Protein AF-A0A1H6D4T1-F1 (afdb_monomer_lite)

Sequence (175 aa):
MTAISHLAGHEAVVVLTKLLAAHPELEDEAETIAREVVRTVPTGIAEELRISIMQLDIEVLSGRTGYQPGQGWVEPYDVADEILDEVVEDFMADAVRRAEAGAADTAITMGLAIVECLYALPIPTELDNTVLFSYCAEDFACQRAQTLTERLGKAGVALPKSELAGAAPDWFGST

pLDDT: mean 89.21, std 10.86, range [47.19, 98.44]

Secondary structure (DSSP, 8-state):
--GGGG--HHHHHHHHHHHHHH-GGGHHHHHHHHHHHHH-PPTTHHHHHHHHHHT--HHHHHHHSEEETTTEEE-HHHHHHHHHHHHHHHHHHHHHHHHHTT-HHHHHHHHHHHHHHHHTSPPP-TTSS-HHHHHS-TTHHHHHHHHHHHHHHHTT-PPPHHHHHHH-HHHH---

Radius of gyration: 20.05 Å; chains: 1; bounding box: 38×41×53 Å

Structure (mmCIF, N/CA/C/O backbone):
data_AF-A0A1H6D4T1-F1
#
_entry.id   AF-A0A1H6D4T1-F1
#
loop_
_atom_site.group_PDB
_atom_site.id
_atom_site.type_symbol
_atom_site.label_atom_id
_atom_site.label_alt_id
_atom_site.label_comp_id
_atom_site.label_asym_id
_atom_site.label_entity_id
_atom_site.label_seq_id
_atom_site.pdbx_PDB_ins_code
_atom_site.Cartn_x
_atom_site.Cartn_y
_atom_site.Cartn_z
_atom_site.occupancy
_atom_site.B_iso_or_equiv
_atom_site.auth_seq_id
_atom_site.auth_comp_id
_atom_site.auth_asym_id
_atom_site.auth_atom_id
_atom_site.pdbx_PDB_model_num
ATOM 1 N N . MET A 1 1 ? 15.490 0.602 32.949 1.00 68.06 1 MET A N 1
ATOM 2 C CA . MET A 1 1 ? 15.135 0.002 31.645 1.00 68.06 1 MET A CA 1
ATOM 3 C C . MET A 1 1 ? 14.438 -1.315 31.911 1.00 68.06 1 MET A C 1
ATOM 5 O O . MET A 1 1 ? 14.893 -2.047 32.782 1.00 68.06 1 MET A O 1
ATOM 9 N N . THR A 1 2 ? 13.307 -1.562 31.257 1.00 91.62 2 THR A N 1
ATOM 10 C CA . THR A 1 2 ? 12.491 -2.772 31.444 1.00 91.62 2 THR A CA 1
ATOM 11 C C . THR A 1 2 ? 12.730 -3.735 30.281 1.00 91.62 2 THR A C 1
ATOM 13 O O . THR A 1 2 ? 13.144 -3.310 29.209 1.00 91.62 2 THR A O 1
ATOM 16 N N . ALA A 1 3 ? 12.470 -5.034 30.457 1.00 91.75 3 ALA A N 1
ATOM 17 C CA . ALA A 1 3 ? 12.635 -6.008 29.370 1.00 91.75 3 ALA A CA 1
ATOM 18 C C . ALA A 1 3 ? 11.753 -5.684 28.143 1.00 91.75 3 ALA A C 1
ATOM 20 O O . ALA A 1 3 ? 12.167 -5.909 27.012 1.00 91.75 3 ALA A O 1
ATOM 21 N N . ILE A 1 4 ? 10.578 -5.080 28.370 1.00 92.06 4 ILE A N 1
ATOM 22 C CA . ILE A 1 4 ? 9.637 -4.667 27.316 1.00 92.06 4 ILE A CA 1
ATOM 23 C C . ILE A 1 4 ? 10.276 -3.679 26.325 1.00 92.06 4 ILE A C 1
ATOM 25 O O . ILE A 1 4 ? 9.997 -3.757 25.135 1.00 92.06 4 ILE A O 1
ATOM 29 N N . SER A 1 5 ? 11.171 -2.786 26.769 1.00 94.88 5 SER A N 1
ATOM 30 C CA . SER A 1 5 ? 11.788 -1.783 25.883 1.00 94.88 5 SER A CA 1
ATOM 31 C C . SER A 1 5 ? 12.868 -2.339 24.944 1.00 94.88 5 SER A C 1
ATOM 33 O O . SER A 1 5 ? 13.480 -1.565 24.217 1.00 94.88 5 SER A O 1
ATOM 35 N N . HIS A 1 6 ? 13.143 -3.646 24.986 1.00 95.31 6 HIS A N 1
ATOM 36 C CA . HIS A 1 6 ? 14.154 -4.312 24.154 1.00 95.31 6 HIS A CA 1
ATOM 37 C C . HIS A 1 6 ? 13.571 -5.369 23.213 1.00 95.31 6 HIS A C 1
ATOM 39 O O . HIS A 1 6 ? 14.337 -6.072 22.559 1.00 95.31 6 HIS A O 1
ATOM 45 N N . LEU A 1 7 ? 12.244 -5.494 23.156 1.00 94.81 7 LEU A N 1
ATOM 46 C CA . LEU A 1 7 ? 11.589 -6.475 22.302 1.00 94.81 7 LEU A CA 1
ATOM 47 C C . LEU A 1 7 ? 11.744 -6.097 20.827 1.00 94.81 7 LEU A C 1
ATOM 49 O O . LEU A 1 7 ? 11.493 -4.955 20.437 1.00 94.81 7 LEU A O 1
ATOM 53 N N . ALA A 1 8 ? 12.086 -7.079 19.998 1.00 95.44 8 ALA A N 1
ATOM 54 C CA . ALA A 1 8 ? 11.882 -6.985 18.560 1.00 95.44 8 ALA A CA 1
ATOM 55 C C . ALA A 1 8 ? 10.376 -7.014 18.230 1.00 95.44 8 ALA A C 1
ATOM 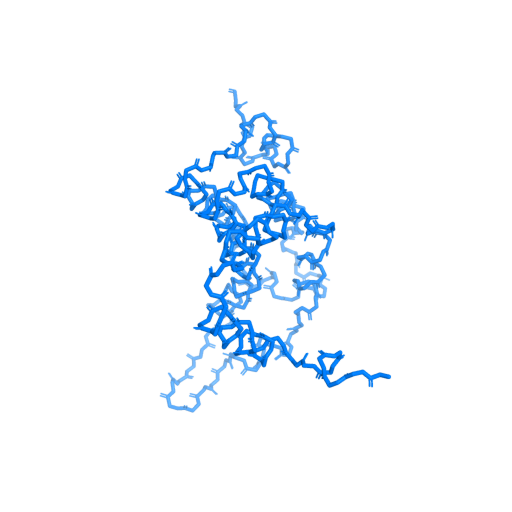57 O O . ALA A 1 8 ? 9.557 -7.477 19.026 1.00 95.44 8 ALA A O 1
ATOM 58 N N . GLY A 1 9 ? 9.994 -6.576 17.024 1.00 92.88 9 GLY A N 1
ATOM 59 C CA . GLY A 1 9 ? 8.581 -6.496 16.622 1.00 92.88 9 GLY A CA 1
ATOM 60 C C . GLY A 1 9 ? 7.818 -7.819 16.777 1.00 92.88 9 GLY A C 1
ATOM 61 O O . GLY A 1 9 ? 6.731 -7.846 17.348 1.00 92.88 9 GLY A O 1
ATOM 62 N N . HIS A 1 10 ? 8.417 -8.939 16.361 1.00 93.69 10 HIS A N 1
ATOM 63 C CA . HIS A 1 10 ? 7.793 -10.258 16.505 1.00 93.69 10 HIS A CA 1
ATOM 64 C C . HIS A 1 10 ? 7.657 -10.695 17.977 1.00 93.69 10 HIS A C 1
ATOM 66 O O . HIS A 1 10 ? 6.669 -11.327 18.345 1.00 93.69 10 HIS A O 1
ATOM 72 N N . GLU A 1 11 ? 8.607 -10.330 18.843 1.00 97.25 11 GLU A N 1
ATOM 73 C CA . GLU A 1 11 ? 8.543 -10.632 20.277 1.00 97.25 11 GLU A CA 1
ATOM 74 C C . GLU A 1 11 ? 7.454 -9.802 20.967 1.00 97.25 11 GLU A C 1
ATOM 76 O O . GLU A 1 11 ? 6.717 -10.324 21.805 1.00 97.25 11 GLU A O 1
ATOM 81 N N . ALA A 1 12 ? 7.294 -8.535 20.571 1.00 96.06 12 ALA A N 1
ATOM 82 C CA . ALA A 1 12 ? 6.221 -7.671 21.053 1.00 96.06 12 ALA A CA 1
ATOM 83 C C . ALA A 1 12 ? 4.832 -8.236 20.707 1.00 96.06 12 ALA A C 1
ATOM 85 O O . ALA A 1 12 ? 3.953 -8.251 21.569 1.00 96.06 12 ALA A O 1
ATOM 86 N N . VAL A 1 13 ? 4.649 -8.791 19.501 1.00 95.94 13 VAL A N 1
ATOM 87 C CA . VAL A 1 13 ? 3.400 -9.470 19.100 1.00 95.94 13 VAL A CA 1
ATOM 88 C C . VAL A 1 13 ? 3.121 -10.695 19.975 1.00 95.94 13 VAL A C 1
ATOM 90 O O . VAL A 1 13 ? 1.991 -10.887 20.430 1.00 95.94 13 VAL A O 1
ATOM 93 N N . VAL A 1 14 ? 4.143 -11.508 20.269 1.00 97.38 14 VAL A N 1
ATOM 94 C CA . VAL A 1 14 ? 3.999 -12.665 21.170 1.00 97.38 14 VAL A CA 1
ATOM 95 C C . VAL A 1 14 ? 3.590 -12.220 22.575 1.00 97.38 14 VAL A C 1
ATOM 97 O O . VAL A 1 14 ? 2.729 -12.850 23.193 1.00 97.38 14 VAL A O 1
ATOM 100 N N . VAL A 1 15 ? 4.184 -11.140 23.087 1.00 97.19 15 VAL A N 1
ATOM 101 C CA . VAL A 1 15 ? 3.832 -10.579 24.398 1.00 97.19 15 VAL A CA 1
ATOM 102 C C . VAL A 1 15 ? 2.401 -10.044 24.403 1.00 97.19 15 VAL A C 1
ATOM 104 O O . VAL A 1 15 ? 1.647 -10.410 25.300 1.00 97.19 15 VAL A O 1
ATOM 107 N N . LEU A 1 16 ? 1.996 -9.263 23.396 1.00 96.81 16 LEU A N 1
ATOM 108 C CA . LEU A 1 16 ? 0.627 -8.752 23.261 1.00 96.81 16 LEU A CA 1
ATOM 109 C C . LEU A 1 16 ? -0.396 -9.893 23.218 1.00 96.81 16 LEU A C 1
ATOM 111 O O . LEU A 1 16 ? -1.372 -9.874 23.960 1.00 96.81 16 LEU A O 1
ATOM 115 N N . THR A 1 17 ? -0.131 -10.931 22.422 1.00 97.12 17 THR A N 1
ATOM 116 C CA . THR A 1 17 ? -1.015 -12.103 22.309 1.00 97.12 17 THR A CA 1
ATOM 117 C C . THR A 1 17 ? -1.194 -12.800 23.658 1.00 97.12 17 THR A C 1
ATOM 119 O O . THR A 1 17 ? -2.305 -13.157 24.044 1.00 97.12 17 THR A O 1
ATOM 122 N N . LYS A 1 18 ? -0.101 -12.978 24.411 1.00 97.62 18 LYS A N 1
ATOM 123 C CA . LYS A 1 18 ? -0.156 -13.575 25.752 1.00 97.62 18 LYS A CA 1
ATOM 124 C C . LYS A 1 18 ? -0.879 -12.681 26.757 1.00 97.62 18 LYS A C 1
ATOM 126 O O . LYS A 1 18 ? -1.578 -13.211 27.614 1.00 97.62 18 LYS A O 1
ATOM 131 N N . LEU A 1 19 ? -0.709 -11.362 26.661 1.00 96.94 19 LEU A N 1
ATOM 132 C CA . LEU A 1 19 ? -1.407 -10.404 27.515 1.00 96.94 19 LEU A CA 1
ATOM 133 C C . LEU A 1 19 ? -2.914 -10.445 27.271 1.00 96.94 19 LEU A C 1
ATOM 135 O O . LEU A 1 19 ? -3.644 -10.603 28.238 1.00 96.94 19 LEU A O 1
ATOM 139 N N . LEU A 1 20 ? -3.370 -10.404 26.018 1.00 97.94 20 LEU A N 1
ATOM 140 C CA . LEU A 1 20 ? -4.799 -10.480 25.688 1.00 97.94 20 LEU A CA 1
ATOM 141 C C . LEU A 1 20 ? -5.419 -11.825 26.087 1.00 97.94 20 LEU A C 1
ATOM 143 O O . LEU A 1 20 ? -6.515 -11.863 26.630 1.00 97.94 20 LEU A O 1
ATOM 147 N N . ALA A 1 21 ? -4.686 -12.931 25.921 1.00 97.38 21 ALA A N 1
ATOM 148 C CA . ALA A 1 21 ? -5.154 -14.239 26.379 1.00 97.38 21 ALA A CA 1
ATOM 149 C C . ALA A 1 21 ? -5.295 -14.328 27.912 1.00 97.38 21 ALA A C 1
ATOM 151 O O . ALA A 1 21 ? -6.155 -15.052 28.412 1.00 97.38 21 ALA A O 1
ATOM 152 N N . ALA A 1 22 ? -4.434 -13.633 28.661 1.00 98.00 22 ALA A N 1
ATOM 153 C CA . ALA A 1 22 ? -4.479 -13.597 30.122 1.00 98.00 22 ALA A CA 1
ATOM 154 C C . ALA A 1 22 ? -5.467 -12.551 30.667 1.00 98.00 22 ALA A C 1
ATOM 156 O O . ALA A 1 22 ? -6.015 -12.751 31.750 1.00 98.00 22 ALA A O 1
ATOM 157 N N . HIS A 1 23 ? -5.684 -11.471 29.916 1.00 97.50 23 HIS A N 1
ATOM 158 C CA . HIS A 1 23 ? -6.499 -10.313 30.269 1.00 97.50 23 HIS A CA 1
ATOM 159 C C . HIS A 1 23 ? -7.441 -9.935 29.111 1.00 97.50 23 HIS A C 1
ATOM 161 O O . HIS A 1 23 ? -7.204 -8.924 28.439 1.00 97.50 23 HIS A O 1
ATOM 167 N N . PRO A 1 24 ? -8.503 -10.726 28.851 1.00 96.50 24 PRO A N 1
ATOM 168 C CA . PRO A 1 24 ? -9.444 -10.457 27.760 1.00 96.50 24 PRO A CA 1
ATOM 169 C C . PRO A 1 24 ? -10.150 -9.101 27.889 1.00 96.50 24 PRO A C 1
ATOM 171 O O . PRO A 1 24 ? -10.581 -8.524 26.898 1.00 96.50 24 PRO A O 1
ATOM 174 N N . GLU A 1 25 ? -10.235 -8.549 29.102 1.00 97.25 25 GLU A N 1
ATOM 175 C CA . GLU A 1 25 ? -10.759 -7.206 29.355 1.00 97.25 25 GLU A CA 1
ATOM 176 C C . GLU A 1 25 ? -9.987 -6.085 28.636 1.00 97.25 25 GLU A C 1
ATOM 178 O O . GLU A 1 25 ? -10.515 -4.984 28.498 1.00 97.25 25 GLU A O 1
ATOM 183 N N . LEU A 1 26 ? -8.760 -6.353 28.172 1.00 97.62 26 LEU A N 1
ATOM 184 C CA . LEU A 1 26 ? -7.932 -5.396 27.435 1.00 97.62 26 LEU A CA 1
ATOM 185 C C . LEU A 1 26 ? -8.170 -5.421 25.918 1.00 97.62 26 LEU A C 1
ATOM 187 O O . LEU A 1 26 ? -7.592 -4.591 25.219 1.00 97.62 26 LEU A O 1
ATOM 191 N N . GLU A 1 27 ? -8.980 -6.343 25.385 1.00 95.69 27 GLU A N 1
ATOM 192 C CA . GLU A 1 27 ? -9.189 -6.478 23.933 1.00 95.69 27 GLU A CA 1
ATOM 193 C C . GLU A 1 27 ? -9.721 -5.187 23.297 1.00 95.69 27 GLU A C 1
ATOM 195 O O . GLU A 1 27 ? -9.169 -4.727 22.298 1.00 95.69 27 GLU A O 1
ATOM 200 N N . ASP A 1 28 ? -10.723 -4.551 23.909 1.00 95.62 28 ASP A N 1
ATOM 201 C CA . ASP A 1 28 ? -11.311 -3.307 23.392 1.00 95.62 28 ASP A CA 1
ATOM 202 C C . ASP A 1 28 ? -10.310 -2.136 23.398 1.00 95.62 28 ASP A C 1
ATOM 204 O O . ASP A 1 28 ? -10.287 -1.306 22.480 1.00 95.62 28 ASP A O 1
ATOM 208 N N . GLU A 1 29 ? -9.458 -2.063 24.425 1.00 97.19 29 GLU A N 1
ATOM 209 C CA . GLU A 1 29 ? -8.412 -1.042 24.532 1.00 97.19 29 GLU A CA 1
ATOM 210 C C . GLU A 1 29 ? -7.312 -1.283 23.492 1.00 97.19 29 GLU A C 1
ATOM 212 O O . GLU A 1 29 ? -6.930 -0.362 22.766 1.00 97.19 29 GLU A O 1
ATOM 217 N N . ALA A 1 30 ? -6.850 -2.529 23.359 1.00 95.44 30 ALA A N 1
ATOM 218 C CA . ALA A 1 30 ? -5.847 -2.910 22.374 1.00 95.44 30 ALA A CA 1
ATOM 219 C C . ALA A 1 30 ? -6.333 -2.669 20.938 1.00 95.44 30 ALA A C 1
ATOM 221 O O . ALA A 1 30 ? -5.577 -2.147 20.122 1.00 95.44 30 ALA A O 1
ATOM 222 N N . GLU A 1 31 ? -7.595 -2.979 20.641 1.00 94.00 31 GLU A N 1
ATOM 223 C CA . GLU A 1 31 ? -8.225 -2.700 19.349 1.00 94.00 31 GLU A CA 1
ATOM 224 C C . GLU A 1 31 ? -8.328 -1.190 19.084 1.00 94.00 31 GLU A C 1
ATOM 226 O O . GLU A 1 31 ? -8.057 -0.725 17.975 1.00 94.00 31 GLU A O 1
ATOM 231 N N . THR A 1 32 ? -8.673 -0.394 20.101 1.00 94.50 32 THR A N 1
ATOM 232 C CA . THR A 1 32 ? -8.714 1.072 19.979 1.00 94.50 32 THR A CA 1
ATOM 233 C C . THR A 1 32 ? -7.335 1.628 19.622 1.00 94.50 32 THR A C 1
ATOM 235 O O . THR A 1 32 ? -7.209 2.370 18.646 1.00 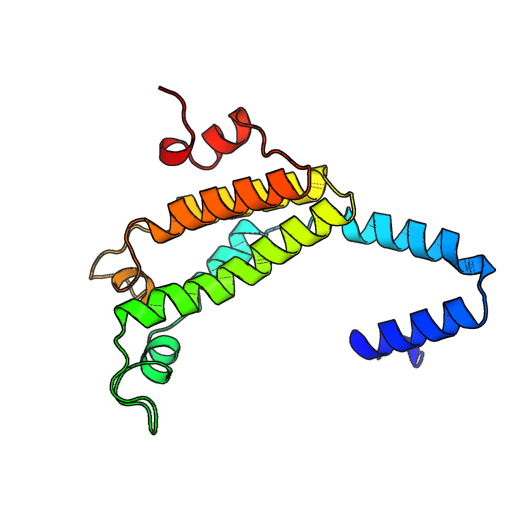94.50 32 THR A O 1
ATOM 238 N N . ILE A 1 33 ? -6.293 1.202 20.339 1.00 95.06 33 ILE A N 1
ATOM 239 C CA . ILE A 1 33 ? -4.905 1.599 20.068 1.00 95.06 33 ILE A CA 1
ATOM 240 C C . ILE A 1 33 ? -4.465 1.118 18.679 1.00 95.06 33 ILE A C 1
ATOM 242 O O . ILE A 1 33 ? -3.854 1.875 17.924 1.00 95.06 33 ILE A O 1
ATOM 246 N N . ALA A 1 34 ? -4.798 -0.118 18.297 1.00 92.12 34 ALA A N 1
ATOM 247 C CA . ALA A 1 34 ? -4.467 -0.654 16.981 1.00 92.12 34 ALA A CA 1
ATOM 248 C C . ALA A 1 34 ? -5.067 0.205 15.858 1.00 92.12 34 ALA A C 1
ATOM 250 O O . ALA A 1 34 ? -4.367 0.544 14.902 1.00 92.12 34 ALA A O 1
ATOM 251 N N . ARG A 1 35 ? -6.327 0.641 15.993 1.00 91.12 35 ARG A N 1
ATOM 252 C CA . ARG A 1 35 ? -6.964 1.550 15.026 1.00 91.12 35 ARG A CA 1
ATOM 253 C C . ARG A 1 35 ? -6.262 2.897 14.941 1.00 91.12 35 ARG A C 1
ATOM 255 O O . ARG A 1 35 ? -6.109 3.417 13.839 1.00 91.12 35 ARG A O 1
ATOM 262 N N . GLU A 1 36 ? -5.842 3.469 16.064 1.00 92.19 36 GLU A N 1
ATOM 263 C CA . GLU A 1 36 ? -5.082 4.726 16.077 1.00 92.19 36 GLU A CA 1
ATOM 264 C C . GLU A 1 36 ? -3.745 4.581 15.339 1.00 92.19 36 GLU A C 1
ATOM 266 O O . GLU A 1 36 ? -3.404 5.412 14.493 1.00 92.19 36 GLU A O 1
ATOM 271 N N . VAL A 1 37 ? -3.025 3.483 15.582 1.00 91.19 37 VAL A N 1
ATOM 272 C CA . VAL A 1 37 ? -1.756 3.184 14.905 1.00 91.19 37 VAL A CA 1
ATOM 273 C C . VAL A 1 37 ? -1.964 3.006 13.400 1.00 91.19 37 VAL A C 1
ATOM 275 O O . VAL A 1 37 ? -1.258 3.619 12.603 1.00 91.19 37 VAL A O 1
ATOM 278 N N . VAL A 1 38 ? -2.958 2.217 12.986 1.00 90.88 38 VAL A N 1
ATOM 279 C CA . VAL A 1 38 ? -3.248 1.967 11.563 1.00 90.88 38 VAL A CA 1
ATOM 280 C C . VAL A 1 38 ? -3.682 3.249 10.839 1.00 90.88 38 VAL A C 1
ATOM 282 O O . VAL A 1 38 ? -3.306 3.454 9.683 1.00 90.88 38 VAL A O 1
ATOM 285 N N . ARG A 1 39 ? -4.420 4.139 11.516 1.00 91.44 39 ARG A N 1
ATOM 286 C CA . ARG A 1 39 ? -4.846 5.446 10.981 1.00 91.44 39 ARG A CA 1
ATOM 287 C C . ARG A 1 39 ? -3.739 6.497 10.953 1.00 91.44 39 ARG A C 1
ATOM 289 O O . ARG A 1 39 ? -3.887 7.533 10.306 1.00 91.44 39 ARG A O 1
ATOM 296 N N . THR A 1 40 ? -2.626 6.260 11.638 1.00 91.00 40 THR A N 1
ATOM 297 C CA . THR A 1 40 ? -1.501 7.195 11.624 1.00 91.00 40 THR A CA 1
ATOM 298 C C . THR A 1 40 ? -0.852 7.186 10.247 1.00 91.00 40 THR A C 1
ATOM 300 O O . THR A 1 40 ? -0.284 6.175 9.833 1.00 91.00 40 THR A O 1
ATOM 303 N N . VAL A 1 41 ? -0.936 8.309 9.534 1.00 81.94 41 VAL A N 1
ATOM 304 C CA . VAL A 1 41 ? -0.313 8.470 8.217 1.00 81.94 41 VAL A CA 1
ATOM 305 C C . VAL A 1 41 ? 1.202 8.595 8.379 1.00 81.94 41 VAL A C 1
ATOM 307 O O . VAL A 1 41 ? 1.649 9.524 9.057 1.00 81.94 41 VAL A O 1
ATOM 310 N N . PRO A 1 42 ? 2.010 7.706 7.773 1.00 81.81 42 PRO A N 1
ATOM 311 C CA . PRO A 1 42 ? 3.451 7.902 7.739 1.00 81.81 42 PRO A CA 1
ATOM 312 C C . PRO A 1 42 ? 3.783 9.152 6.919 1.00 81.81 42 PRO A C 1
ATOM 314 O O . PRO A 1 42 ? 3.231 9.379 5.842 1.00 81.81 42 PRO A O 1
ATOM 317 N N . THR A 1 43 ? 4.681 9.988 7.427 1.00 86.44 43 THR A N 1
ATOM 318 C CA . THR A 1 43 ? 5.147 11.174 6.704 1.00 86.44 43 THR A CA 1
ATOM 319 C C . THR A 1 43 ? 6.228 10.793 5.702 1.00 86.44 43 THR A C 1
ATOM 321 O O . THR A 1 43 ? 7.125 10.037 6.054 1.00 86.44 43 THR A O 1
ATOM 324 N N . GLY A 1 44 ? 6.210 11.391 4.509 1.00 89.94 44 GLY A N 1
ATOM 325 C CA . GLY A 1 44 ? 7.318 11.263 3.555 1.00 89.94 44 GLY A CA 1
ATOM 326 C C . GLY A 1 44 ? 7.299 10.007 2.683 1.00 89.94 44 GLY A C 1
ATOM 327 O O . GLY A 1 44 ? 8.322 9.708 2.086 1.00 89.94 44 GLY A O 1
ATOM 328 N N . ILE A 1 45 ? 6.159 9.317 2.553 1.00 93.69 45 ILE A N 1
ATOM 329 C CA . ILE A 1 45 ? 6.015 8.095 1.735 1.00 93.69 45 ILE A CA 1
ATOM 330 C C . ILE A 1 45 ? 6.589 8.243 0.319 1.00 93.69 45 ILE A C 1
ATOM 332 O O . ILE A 1 45 ? 7.340 7.380 -0.118 1.00 93.69 45 ILE A O 1
ATOM 336 N N . ALA A 1 46 ? 6.274 9.335 -0.387 1.00 92.88 46 ALA A N 1
ATOM 337 C CA . ALA A 1 46 ? 6.782 9.560 -1.743 1.00 92.88 46 ALA A CA 1
ATOM 338 C C . ALA A 1 46 ? 8.315 9.680 -1.777 1.00 92.88 46 ALA A C 1
ATOM 340 O O . ALA A 1 46 ? 8.972 9.124 -2.650 1.00 92.88 46 ALA A O 1
ATOM 341 N N . GLU A 1 47 ? 8.895 10.387 -0.805 1.00 92.88 47 GLU A N 1
ATOM 342 C CA . GLU A 1 47 ? 10.346 10.555 -0.699 1.00 92.88 47 GLU A CA 1
ATOM 343 C C . GLU A 1 47 ? 11.033 9.237 -0.334 1.00 92.88 47 GLU A C 1
ATOM 345 O O . GLU A 1 47 ? 12.054 8.896 -0.921 1.00 92.88 47 GLU A O 1
ATOM 350 N N . GLU A 1 48 ? 10.467 8.489 0.612 1.00 94.06 48 GLU A N 1
ATOM 351 C CA . GLU A 1 48 ? 10.987 7.196 1.048 1.00 94.06 48 GLU A CA 1
ATOM 352 C C . GLU A 1 48 ? 10.964 6.176 -0.092 1.00 94.06 48 GLU A C 1
ATOM 354 O O . GLU A 1 48 ? 11.995 5.574 -0.384 1.00 94.06 48 GLU A O 1
ATOM 359 N N . LEU A 1 49 ? 9.837 6.059 -0.803 1.00 93.44 49 LEU A N 1
ATOM 360 C CA . LEU A 1 49 ? 9.728 5.212 -1.989 1.00 93.44 49 LEU A CA 1
ATOM 361 C C . LEU A 1 49 ? 10.755 5.619 -3.049 1.00 93.44 49 LEU A C 1
ATOM 363 O O . LEU A 1 49 ? 11.474 4.766 -3.570 1.00 93.44 49 LEU A O 1
ATOM 367 N N . ARG A 1 50 ? 10.885 6.922 -3.332 1.00 90.25 50 ARG A N 1
ATOM 368 C CA . ARG A 1 50 ? 11.886 7.418 -4.281 1.00 90.25 50 ARG A CA 1
ATOM 369 C C . ARG A 1 50 ? 13.295 7.025 -3.853 1.00 90.25 50 ARG A C 1
ATOM 371 O O . ARG A 1 50 ? 14.057 6.553 -4.686 1.00 90.25 50 ARG A O 1
ATOM 378 N N . ILE A 1 51 ? 13.658 7.211 -2.585 1.00 89.56 51 ILE A N 1
ATOM 379 C CA . ILE A 1 51 ? 14.978 6.831 -2.069 1.00 89.56 51 ILE A CA 1
ATOM 380 C C . ILE A 1 51 ? 15.204 5.326 -2.232 1.00 89.56 51 ILE A C 1
ATOM 382 O O . ILE A 1 51 ? 16.249 4.951 -2.758 1.00 89.56 51 ILE A O 1
ATOM 386 N N . SER A 1 52 ? 14.244 4.483 -1.842 1.00 91.00 52 SER A N 1
ATOM 387 C CA . SER A 1 52 ? 14.362 3.024 -1.967 1.00 91.00 52 SER A CA 1
ATOM 388 C C . SER A 1 52 ? 14.583 2.594 -3.412 1.00 91.00 52 SER A C 1
ATOM 390 O O . SER A 1 52 ? 15.446 1.768 -3.685 1.00 91.00 52 SER A O 1
ATOM 392 N N . ILE A 1 53 ? 13.864 3.210 -4.349 1.00 87.88 53 ILE A N 1
ATOM 393 C CA . ILE A 1 53 ? 14.041 2.975 -5.779 1.00 87.88 53 ILE A CA 1
ATOM 394 C C . ILE A 1 53 ? 15.424 3.468 -6.253 1.00 87.88 53 ILE A C 1
ATOM 396 O O . ILE A 1 53 ? 16.127 2.749 -6.955 1.00 87.88 53 ILE A O 1
ATOM 400 N N . MET A 1 54 ? 15.834 4.689 -5.891 1.00 83.69 54 MET A N 1
ATOM 401 C CA . MET A 1 54 ? 17.111 5.282 -6.331 1.00 83.69 54 MET A CA 1
ATOM 402 C C . MET A 1 54 ? 18.343 4.600 -5.723 1.00 83.69 54 MET A C 1
ATOM 404 O O . MET A 1 54 ? 19.449 4.778 -6.227 1.00 83.69 54 MET A O 1
ATOM 408 N N . GLN A 1 55 ? 18.174 3.854 -4.633 1.00 85.50 55 GLN A N 1
ATOM 409 C CA . GLN A 1 55 ? 19.229 3.044 -4.028 1.00 85.50 55 GLN A CA 1
ATOM 410 C C . GLN A 1 55 ? 19.446 1.707 -4.743 1.00 85.50 55 GLN A C 1
ATOM 412 O O . GLN A 1 55 ? 20.447 1.047 -4.468 1.00 85.50 55 GLN A O 1
ATOM 417 N N . LEU A 1 56 ? 18.551 1.305 -5.651 1.00 85.31 56 LEU A N 1
ATOM 418 C CA . LEU A 1 56 ? 18.754 0.117 -6.469 1.00 85.31 56 LEU A CA 1
ATOM 419 C C . LEU A 1 56 ? 19.872 0.383 -7.483 1.00 85.31 56 LEU A C 1
ATOM 421 O O . LEU A 1 56 ? 19.740 1.217 -8.381 1.00 85.31 56 LEU A O 1
ATOM 425 N N . ASP A 1 57 ? 20.980 -0.335 -7.334 1.00 78.19 57 ASP A N 1
ATOM 426 C CA . ASP A 1 57 ? 22.150 -0.196 -8.191 1.00 78.19 57 ASP A CA 1
ATOM 427 C C . ASP A 1 57 ? 22.273 -1.336 -9.216 1.00 78.19 57 ASP A C 1
ATOM 429 O O . ASP A 1 57 ? 21.527 -2.320 -9.238 1.00 78.19 57 ASP A O 1
ATOM 433 N N . ILE A 1 58 ? 23.258 -1.193 -10.102 1.00 77.12 58 ILE A N 1
ATOM 434 C CA . ILE A 1 58 ? 23.559 -2.181 -11.139 1.00 77.12 58 ILE A CA 1
ATOM 435 C C . ILE A 1 58 ? 24.036 -3.525 -10.573 1.00 77.12 58 ILE A C 1
ATOM 437 O O . ILE A 1 58 ? 23.972 -4.535 -11.275 1.00 77.12 58 ILE A O 1
ATOM 441 N N . GLU A 1 59 ? 24.514 -3.572 -9.329 1.00 84.31 59 GLU A N 1
ATOM 442 C CA . GLU A 1 59 ? 24.989 -4.800 -8.692 1.00 84.31 59 GLU A CA 1
ATOM 443 C C . GLU A 1 59 ? 23.805 -5.676 -8.276 1.00 84.31 59 GLU A C 1
ATOM 445 O O . GLU A 1 59 ? 23.855 -6.890 -8.486 1.00 84.31 59 GLU A O 1
ATOM 450 N N . VAL A 1 60 ? 22.706 -5.071 -7.803 1.00 85.19 60 VAL A N 1
ATOM 451 C CA . VAL A 1 60 ? 21.440 -5.781 -7.541 1.00 85.19 60 VAL A CA 1
ATOM 452 C C . VAL A 1 60 ? 20.928 -6.459 -8.815 1.00 85.19 60 VAL A C 1
ATOM 454 O O . VAL A 1 60 ? 20.603 -7.650 -8.796 1.00 85.19 60 VAL A O 1
ATOM 457 N N . LEU A 1 61 ? 20.923 -5.739 -9.943 1.00 84.50 61 LEU A N 1
ATOM 458 C CA . LEU A 1 61 ? 20.519 -6.293 -11.239 1.00 84.50 61 LEU A CA 1
ATOM 459 C C . LEU A 1 61 ? 21.494 -7.379 -11.721 1.00 84.50 61 LEU A C 1
ATOM 461 O O . LEU A 1 61 ? 21.082 -8.475 -12.098 1.00 84.50 61 LEU A O 1
ATOM 465 N N . SER A 1 62 ? 22.801 -7.113 -11.672 1.00 83.62 62 SER A N 1
ATOM 466 C CA . SER A 1 62 ? 23.834 -8.060 -12.121 1.00 83.62 62 SER A CA 1
ATOM 467 C C . SER A 1 62 ? 23.850 -9.348 -11.292 1.00 83.62 62 SER A C 1
ATOM 469 O O . SER A 1 62 ? 24.159 -10.415 -11.815 1.00 83.62 62 SER A O 1
ATOM 471 N N . GLY A 1 63 ? 23.491 -9.274 -10.007 1.00 86.88 63 GLY A N 1
ATOM 472 C CA . GLY A 1 63 ? 23.392 -10.432 -9.119 1.00 86.88 63 GLY A CA 1
ATOM 473 C C . GLY A 1 63 ? 22.228 -11.372 -9.443 1.00 86.88 63 GLY A C 1
ATOM 474 O O . GLY A 1 63 ? 22.291 -12.552 -9.099 1.00 86.88 63 GLY A O 1
ATOM 475 N N . ARG A 1 64 ? 21.187 -10.876 -10.123 1.00 87.50 64 ARG A N 1
ATOM 476 C CA . ARG A 1 64 ? 19.964 -11.626 -10.465 1.00 87.50 64 ARG A CA 1
ATOM 477 C C . ARG A 1 64 ? 19.854 -11.988 -11.950 1.00 87.50 64 ARG A C 1
ATOM 479 O O . ARG A 1 64 ? 18.908 -12.660 -12.342 1.00 87.50 64 ARG A O 1
ATOM 486 N N . THR A 1 65 ? 20.811 -11.570 -12.776 1.00 87.88 65 THR A N 1
ATOM 487 C CA . THR A 1 65 ? 20.768 -11.716 -14.241 1.00 87.88 65 THR A CA 1
ATOM 488 C C . THR A 1 65 ? 21.935 -12.548 -14.764 1.00 87.88 65 THR A C 1
ATOM 490 O O . THR A 1 65 ? 22.819 -12.966 -14.013 1.00 87.88 65 THR A O 1
ATOM 493 N N . GLY A 1 66 ? 21.926 -12.860 -16.059 1.00 87.94 66 GLY A N 1
ATOM 494 C CA . GLY A 1 66 ? 22.949 -13.689 -16.685 1.00 87.94 66 GLY A CA 1
ATOM 495 C C . GLY A 1 66 ? 22.776 -15.174 -16.372 1.00 87.94 66 GLY A C 1
ATOM 496 O O . GLY A 1 66 ? 21.669 -15.655 -16.140 1.00 87.94 66 GLY A O 1
ATOM 497 N N . TYR A 1 67 ? 23.864 -15.946 -16.421 1.00 89.25 67 TYR A N 1
ATOM 498 C CA . TYR A 1 67 ? 23.772 -17.393 -16.231 1.00 89.25 67 TYR A CA 1
ATOM 499 C C . TYR A 1 67 ? 23.582 -17.770 -14.757 1.00 89.25 67 TYR A C 1
ATOM 501 O O . TYR A 1 67 ? 24.504 -17.655 -13.950 1.00 89.25 67 TYR A O 1
ATOM 509 N N . GLN A 1 68 ? 22.410 -18.318 -14.452 1.00 88.25 68 GLN A N 1
ATOM 510 C CA . GLN A 1 68 ? 22.015 -18.798 -13.137 1.00 88.25 68 GLN A CA 1
ATOM 511 C C . GLN A 1 68 ? 22.087 -20.337 -13.078 1.00 88.25 68 GLN A C 1
ATOM 513 O O . GLN A 1 68 ? 21.426 -21.034 -13.866 1.00 88.25 68 GLN A O 1
ATOM 518 N N . PRO A 1 69 ? 22.887 -20.923 -12.164 1.00 87.81 69 PRO A N 1
ATOM 519 C CA . PRO A 1 69 ? 22.989 -22.373 -12.020 1.00 87.81 69 PRO A CA 1
ATOM 520 C C . PRO A 1 69 ? 21.623 -23.033 -11.779 1.00 87.81 69 PRO A C 1
ATOM 522 O O . PRO A 1 69 ? 20.933 -22.727 -10.815 1.00 87.81 69 PRO A O 1
ATOM 525 N N . GLY A 1 70 ? 21.238 -23.973 -12.646 1.00 89.38 70 GLY A N 1
ATOM 526 C CA . GLY A 1 70 ? 19.963 -24.697 -12.536 1.00 89.38 70 GLY A CA 1
ATOM 527 C C . GLY A 1 70 ? 18.742 -23.977 -13.126 1.00 89.38 70 GLY A C 1
ATOM 528 O O . GLY A 1 70 ? 17.690 -24.603 -13.217 1.00 89.38 70 GLY A O 1
ATOM 529 N N . GLN A 1 71 ? 18.883 -22.723 -13.572 1.00 85.75 71 GLN A N 1
ATOM 530 C CA . GLN A 1 71 ? 17.821 -21.944 -14.228 1.00 85.75 71 GLN A CA 1
ATOM 531 C C . GLN A 1 71 ? 18.174 -21.539 -15.670 1.00 85.75 71 GLN A C 1
ATOM 533 O O . GLN A 1 71 ? 17.279 -21.402 -16.496 1.00 85.75 71 GLN A O 1
ATOM 538 N N . GLY A 1 72 ? 19.464 -21.444 -16.011 1.00 89.62 72 GLY A N 1
ATOM 539 C CA . GLY A 1 72 ? 19.918 -21.043 -17.346 1.00 89.62 72 GLY A CA 1
ATOM 540 C C . GLY A 1 72 ? 20.198 -19.543 -17.432 1.00 89.62 72 GLY A C 1
ATOM 541 O O . GLY A 1 72 ? 20.551 -18.926 -16.435 1.00 89.62 72 GLY A O 1
ATOM 542 N N . TRP A 1 73 ? 20.119 -18.968 -18.633 1.00 89.38 73 TRP A N 1
ATOM 543 C CA . TRP A 1 73 ? 20.308 -17.528 -18.829 1.00 89.38 73 TRP A CA 1
ATOM 544 C C . TRP A 1 73 ? 19.052 -16.757 -18.416 1.00 89.38 73 TRP A C 1
ATOM 546 O O . TRP A 1 73 ? 17.957 -17.120 -18.842 1.00 89.38 73 TRP A O 1
ATOM 556 N N . VAL A 1 74 ? 19.231 -15.705 -17.621 1.00 90.62 74 VAL A N 1
ATOM 557 C CA . VAL A 1 74 ? 18.173 -14.798 -17.168 1.00 90.62 74 VAL A CA 1
ATOM 558 C C . VAL A 1 74 ? 18.408 -13.416 -17.774 1.00 90.62 74 VAL A C 1
ATOM 560 O O . VAL A 1 74 ? 19.491 -12.843 -17.613 1.00 90.62 74 VAL A O 1
ATOM 563 N N . GLU A 1 75 ? 17.404 -12.894 -18.481 1.00 86.94 75 GLU A N 1
ATOM 564 C CA . GLU A 1 75 ? 17.509 -11.621 -19.194 1.00 86.94 75 GLU A CA 1
ATOM 565 C C . GLU A 1 75 ? 17.384 -10.416 -18.245 1.00 86.94 75 GLU A C 1
ATOM 567 O O . GLU A 1 75 ? 16.485 -10.387 -17.405 1.00 86.94 75 GLU A O 1
ATOM 572 N N . PRO A 1 76 ? 18.243 -9.385 -18.377 1.00 84.06 76 PRO A N 1
ATOM 573 C CA . PRO A 1 76 ? 18.182 -8.193 -17.530 1.00 84.06 76 PRO A CA 1
ATOM 574 C C . PRO A 1 76 ? 16.864 -7.423 -17.553 1.00 84.06 76 PRO A C 1
ATOM 576 O O . PRO A 1 76 ? 16.447 -6.927 -16.511 1.00 84.06 76 PRO A O 1
ATOM 579 N N . TYR A 1 77 ? 16.204 -7.350 -18.710 1.00 81.75 77 TYR A N 1
ATOM 580 C CA . TYR A 1 77 ? 14.920 -6.657 -18.851 1.00 81.75 77 TYR A CA 1
ATOM 581 C C . TYR A 1 77 ? 13.815 -7.314 -18.010 1.00 81.75 77 TYR A C 1
ATOM 583 O O . TYR A 1 77 ? 13.071 -6.613 -17.334 1.00 81.75 77 TYR A O 1
ATOM 591 N N . ASP A 1 78 ? 13.766 -8.650 -17.972 1.00 81.44 78 ASP A N 1
ATOM 592 C CA . ASP A 1 78 ? 12.761 -9.381 -17.187 1.00 81.44 78 ASP A CA 1
ATOM 593 C C . ASP A 1 78 ? 12.956 -9.157 -15.677 1.00 81.44 78 ASP A C 1
ATOM 595 O O . ASP A 1 78 ? 11.998 -9.063 -14.916 1.00 81.44 78 ASP A O 1
ATOM 599 N N . VAL A 1 79 ? 14.209 -9.032 -15.235 1.00 88.50 79 VAL A N 1
ATOM 600 C CA . VAL A 1 79 ? 14.560 -8.902 -13.813 1.00 88.50 79 VAL A CA 1
ATOM 601 C C . VAL A 1 79 ? 14.445 -7.467 -13.303 1.00 88.50 79 VAL A C 1
ATOM 603 O O . VAL A 1 79 ? 14.175 -7.258 -12.121 1.00 88.50 79 VAL A O 1
ATOM 606 N N . ALA A 1 80 ? 14.668 -6.469 -14.159 1.00 87.62 80 ALA A N 1
ATOM 607 C CA . ALA A 1 80 ? 14.584 -5.067 -13.763 1.00 87.62 80 ALA A CA 1
ATOM 608 C C . ALA A 1 80 ? 13.177 -4.706 -13.267 1.00 87.62 80 ALA A C 1
ATOM 610 O O . ALA A 1 80 ? 13.043 -4.103 -12.199 1.00 87.62 80 ALA A O 1
ATOM 611 N N . ASP A 1 81 ? 12.148 -5.147 -13.995 1.00 86.62 81 ASP A N 1
ATOM 612 C CA . ASP A 1 81 ? 10.752 -4.970 -13.596 1.00 86.62 81 ASP A CA 1
ATOM 613 C C . ASP A 1 81 ? 10.455 -5.683 -12.270 1.00 86.62 81 ASP A C 1
ATOM 615 O O . ASP A 1 81 ? 9.821 -5.090 -11.404 1.00 86.62 81 ASP A O 1
ATOM 619 N N . GLU A 1 82 ? 10.950 -6.910 -12.061 1.00 89.69 82 GLU A N 1
ATOM 620 C CA . GLU A 1 82 ? 10.760 -7.645 -10.799 1.00 89.69 82 GLU A CA 1
ATOM 621 C C . GLU A 1 82 ? 11.384 -6.929 -9.594 1.00 89.69 82 GLU A C 1
ATOM 623 O O . GLU A 1 82 ? 10.750 -6.814 -8.548 1.00 89.69 82 GLU A O 1
ATOM 628 N N . ILE A 1 83 ? 12.621 -6.437 -9.722 1.00 90.69 83 ILE A N 1
ATOM 629 C CA . ILE A 1 83 ? 13.308 -5.732 -8.628 1.00 90.69 83 ILE A CA 1
ATOM 630 C C . ILE A 1 83 ? 12.553 -4.449 -8.265 1.00 90.69 83 ILE A C 1
ATOM 632 O O . ILE A 1 83 ? 12.356 -4.153 -7.085 1.00 90.69 83 ILE A O 1
ATOM 636 N N . LEU A 1 84 ? 12.147 -3.670 -9.271 1.00 89.75 84 LEU A N 1
ATOM 637 C CA . LEU A 1 84 ? 11.367 -2.456 -9.045 1.00 89.75 84 LEU A CA 1
ATOM 638 C C . LEU A 1 84 ? 10.004 -2.788 -8.433 1.00 89.75 84 LEU A C 1
ATOM 640 O O . LEU A 1 84 ? 9.549 -2.078 -7.536 1.00 89.75 84 LEU A O 1
ATOM 644 N N . ASP A 1 85 ? 9.368 -3.865 -8.891 1.00 91.88 85 ASP A N 1
ATOM 645 C CA . ASP A 1 85 ? 8.085 -4.319 -8.370 1.00 91.88 85 ASP A CA 1
ATOM 646 C C . ASP A 1 85 ? 8.174 -4.707 -6.897 1.00 91.88 85 ASP A C 1
ATOM 648 O O . ASP A 1 85 ? 7.343 -4.266 -6.117 1.00 91.88 85 ASP A O 1
ATOM 652 N N . GLU A 1 86 ? 9.208 -5.445 -6.489 1.00 93.38 86 GLU A N 1
ATOM 653 C CA . GLU A 1 86 ? 9.433 -5.806 -5.083 1.00 93.38 86 GLU A CA 1
ATOM 654 C C . GLU A 1 86 ? 9.479 -4.566 -4.178 1.00 93.38 86 GLU A C 1
ATOM 656 O O . GLU A 1 86 ? 8.829 -4.538 -3.133 1.00 93.38 86 GLU A O 1
ATOM 661 N N . VAL A 1 87 ? 10.184 -3.511 -4.600 1.00 93.44 87 VAL A N 1
ATOM 662 C CA . VAL A 1 87 ? 10.267 -2.263 -3.826 1.00 93.44 87 VAL A CA 1
ATOM 663 C C . VAL A 1 87 ? 8.928 -1.534 -3.786 1.00 93.44 87 VAL A C 1
ATOM 665 O O . VAL A 1 87 ? 8.517 -1.068 -2.726 1.00 93.44 87 VAL A O 1
ATOM 668 N N . VAL A 1 88 ? 8.239 -1.400 -4.921 1.00 95.00 88 VAL A N 1
ATOM 669 C CA . VAL A 1 88 ? 6.957 -0.679 -4.985 1.00 95.00 88 VAL A CA 1
ATOM 670 C C . VAL A 1 88 ? 5.852 -1.454 -4.252 1.00 95.00 88 VAL A C 1
ATOM 672 O O . VAL A 1 88 ? 5.001 -0.843 -3.597 1.00 95.00 88 VAL A O 1
ATOM 675 N N . GLU A 1 89 ? 5.871 -2.786 -4.317 1.00 96.81 89 GLU A N 1
ATOM 676 C CA . GLU A 1 89 ? 4.888 -3.673 -3.695 1.00 96.81 89 GLU A CA 1
ATOM 677 C C . GLU A 1 89 ? 4.844 -3.508 -2.178 1.00 96.81 89 GLU A C 1
ATOM 679 O O . GLU A 1 89 ? 3.745 -3.460 -1.634 1.00 96.81 89 GLU A O 1
ATOM 684 N N . ASP A 1 90 ? 5.978 -3.324 -1.497 1.00 95.19 90 ASP A N 1
ATOM 685 C CA . ASP A 1 90 ? 6.000 -3.104 -0.043 1.00 95.19 90 ASP A CA 1
ATOM 686 C C . ASP A 1 90 ? 5.131 -1.899 0.374 1.00 95.19 90 ASP A C 1
ATOM 688 O O . ASP A 1 90 ? 4.354 -1.963 1.335 1.00 95.19 90 ASP A O 1
ATOM 692 N N . PHE A 1 91 ? 5.185 -0.808 -0.397 1.00 96.81 91 PHE A N 1
ATOM 693 C CA . PHE A 1 91 ? 4.391 0.398 -0.142 1.00 96.81 91 PHE A CA 1
ATOM 694 C C . PHE A 1 91 ? 2.925 0.218 -0.546 1.00 96.81 91 PHE A C 1
ATOM 696 O O . PHE A 1 91 ? 2.019 0.634 0.186 1.00 96.81 91 PHE A O 1
ATOM 703 N N . MET A 1 92 ? 2.671 -0.410 -1.699 1.00 97.94 92 MET A N 1
ATOM 704 C CA . MET A 1 92 ? 1.309 -0.695 -2.161 1.00 97.94 92 MET A CA 1
ATOM 705 C C . MET A 1 92 ? 0.579 -1.635 -1.197 1.00 97.94 92 MET A C 1
ATOM 707 O O . MET A 1 92 ? -0.583 -1.397 -0.856 1.00 97.94 92 MET A O 1
ATOM 711 N N . ALA A 1 93 ? 1.258 -2.679 -0.723 1.00 97.75 93 ALA A N 1
ATOM 712 C CA . ALA A 1 93 ? 0.733 -3.635 0.234 1.00 97.75 93 ALA A CA 1
ATOM 713 C C . ALA A 1 93 ? 0.397 -2.962 1.569 1.00 97.75 93 ALA A C 1
ATOM 715 O O . ALA A 1 93 ? -0.672 -3.240 2.115 1.00 97.75 93 ALA A O 1
ATOM 716 N N . ASP A 1 94 ? 1.225 -2.037 2.077 1.00 96.25 94 ASP A N 1
ATOM 717 C CA . ASP A 1 94 ? 0.892 -1.317 3.314 1.00 96.25 94 ASP A CA 1
ATOM 718 C C . ASP A 1 94 ? -0.328 -0.398 3.145 1.00 96.25 94 ASP A C 1
ATOM 720 O O . ASP A 1 94 ? -1.210 -0.376 4.009 1.00 96.25 94 ASP A O 1
ATOM 724 N N . ALA A 1 95 ? -0.438 0.308 2.014 1.00 97.25 95 ALA A N 1
ATOM 725 C CA . ALA A 1 95 ? -1.611 1.131 1.718 1.00 97.25 95 ALA A CA 1
ATOM 726 C C . ALA A 1 95 ? -2.899 0.285 1.669 1.00 97.25 95 ALA A C 1
ATOM 728 O O . ALA A 1 95 ? -3.907 0.647 2.283 1.00 97.25 95 ALA A O 1
ATOM 729 N N . VAL A 1 96 ? -2.859 -0.872 0.998 1.00 98.00 96 VAL A N 1
ATOM 730 C CA . VAL A 1 96 ? -3.997 -1.805 0.908 1.00 98.00 96 VAL A CA 1
ATOM 731 C C . VAL A 1 96 ? -4.330 -2.410 2.270 1.00 98.00 96 VA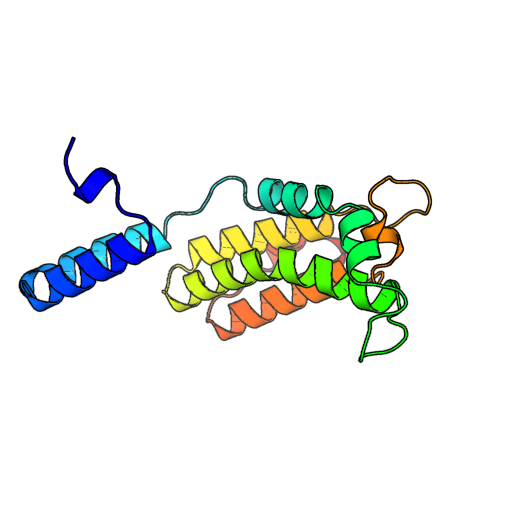L A C 1
ATOM 733 O O . VAL A 1 96 ? -5.490 -2.391 2.674 1.00 98.00 96 VAL A O 1
ATOM 736 N N . ARG A 1 97 ? -3.330 -2.860 3.031 1.00 96.69 97 ARG A N 1
ATOM 737 C CA . ARG A 1 97 ? -3.511 -3.394 4.389 1.00 96.69 97 ARG A CA 1
ATOM 738 C C . ARG A 1 97 ? -4.214 -2.388 5.302 1.00 96.69 97 ARG A C 1
ATOM 740 O O . ARG A 1 97 ? -5.082 -2.757 6.092 1.00 96.69 97 ARG A O 1
ATOM 747 N N . ARG A 1 98 ? -3.858 -1.103 5.209 1.00 96.38 98 ARG A N 1
ATOM 748 C CA . ARG A 1 98 ? -4.508 -0.030 5.982 1.00 96.38 98 ARG A CA 1
ATOM 749 C C . ARG A 1 98 ? -5.933 0.243 5.512 1.00 96.38 98 ARG A C 1
ATOM 751 O O . ARG A 1 98 ? -6.796 0.487 6.356 1.00 96.38 98 ARG A O 1
ATOM 758 N N . ALA A 1 99 ? -6.201 0.156 4.208 1.00 97.00 99 ALA A N 1
ATOM 759 C CA . ALA A 1 99 ? -7.560 0.220 3.673 1.00 97.00 99 ALA A CA 1
ATOM 760 C C . ALA A 1 99 ? -8.436 -0.916 4.230 1.00 97.00 99 ALA A C 1
ATOM 762 O O . ALA A 1 99 ? -9.509 -0.648 4.767 1.00 97.00 99 ALA A O 1
ATOM 763 N N . GLU A 1 100 ? -7.948 -2.159 4.190 1.00 95.94 100 GLU A N 1
ATOM 764 C CA . GLU A 1 100 ? -8.646 -3.344 4.715 1.00 95.94 100 GLU A CA 1
ATOM 765 C C . GLU A 1 100 ? -8.901 -3.257 6.227 1.00 95.94 100 GLU A C 1
ATOM 767 O O . GLU A 1 100 ? -9.930 -3.718 6.719 1.00 95.94 100 GLU A O 1
ATOM 772 N N . ALA A 1 101 ? -8.006 -2.596 6.962 1.00 94.06 101 ALA A N 1
ATOM 773 C CA . ALA A 1 101 ? -8.169 -2.300 8.383 1.00 94.06 101 ALA A CA 1
ATOM 774 C C . ALA A 1 101 ? -9.065 -1.070 8.672 1.00 94.06 101 ALA A C 1
ATOM 776 O O . ALA A 1 101 ? -9.178 -0.631 9.819 1.00 94.06 101 ALA A O 1
ATOM 777 N N . GLY A 1 102 ? -9.717 -0.496 7.654 1.00 94.62 102 GLY A N 1
ATOM 778 C CA . GLY A 1 102 ? -10.680 0.600 7.795 1.00 94.62 102 GLY A CA 1
ATOM 779 C C . GLY A 1 102 ? -10.062 1.992 7.969 1.00 94.62 102 GLY A C 1
ATOM 780 O O . GLY A 1 102 ? -10.759 2.924 8.381 1.00 94.62 102 GLY A O 1
ATOM 781 N N . ALA A 1 103 ? -8.773 2.168 7.669 1.00 95.81 103 ALA A N 1
ATOM 782 C CA . ALA A 1 103 ? -8.091 3.464 7.674 1.00 95.81 103 ALA A CA 1
ATOM 783 C C . ALA A 1 103 ? -8.093 4.103 6.275 1.00 95.81 103 ALA A C 1
ATOM 785 O O . ALA A 1 103 ? -7.045 4.306 5.661 1.00 95.81 103 ALA A O 1
ATOM 786 N N . ALA A 1 104 ? -9.291 4.416 5.774 1.00 95.88 104 ALA A N 1
ATOM 787 C CA . ALA A 1 104 ? -9.496 4.924 4.417 1.00 95.88 104 ALA A CA 1
ATOM 788 C C . ALA A 1 104 ? -8.684 6.196 4.117 1.00 95.88 104 ALA A C 1
ATOM 790 O O . ALA A 1 104 ? -7.953 6.219 3.133 1.00 95.88 104 ALA A O 1
ATOM 791 N N . ASP A 1 105 ? -8.742 7.214 4.981 1.00 95.19 105 ASP A N 1
ATOM 792 C CA . ASP A 1 105 ? -8.028 8.484 4.764 1.00 95.19 105 ASP A CA 1
ATOM 793 C C . ASP A 1 105 ? -6.505 8.285 4.683 1.00 95.19 105 ASP A C 1
ATOM 795 O O . ASP A 1 105 ? -5.817 8.888 3.853 1.00 95.19 105 ASP A O 1
ATOM 799 N N . THR A 1 106 ? -5.972 7.382 5.510 1.00 95.62 106 THR A N 1
ATOM 800 C CA . THR A 1 106 ? -4.557 7.006 5.496 1.00 95.62 106 THR A CA 1
ATOM 801 C C . THR A 1 106 ? -4.182 6.309 4.201 1.00 95.62 106 THR A C 1
ATOM 803 O O . THR A 1 106 ? -3.196 6.683 3.572 1.00 95.62 106 THR A O 1
ATOM 806 N N . ALA A 1 107 ? -4.978 5.325 3.784 1.00 97.19 107 ALA A N 1
ATOM 807 C CA . ALA A 1 107 ? -4.750 4.591 2.550 1.00 97.19 107 ALA A CA 1
ATOM 808 C C . ALA A 1 107 ? -4.853 5.498 1.313 1.00 97.19 107 ALA A C 1
ATOM 810 O O . ALA A 1 107 ? -4.051 5.354 0.394 1.00 97.19 107 ALA A O 1
ATOM 811 N N . ILE A 1 108 ? -5.774 6.471 1.309 1.00 97.06 108 ILE A N 1
ATOM 812 C CA . ILE A 1 108 ? -5.876 7.491 0.254 1.00 97.06 108 ILE A CA 1
ATOM 813 C C . ILE A 1 108 ? -4.604 8.331 0.207 1.00 97.06 108 ILE A C 1
ATOM 815 O O . ILE A 1 108 ? -3.995 8.458 -0.852 1.00 97.06 108 ILE A O 1
ATOM 819 N N . THR A 1 109 ? -4.178 8.862 1.355 1.00 96.38 109 THR A N 1
ATOM 820 C CA . THR A 1 109 ? -2.985 9.715 1.431 1.00 96.38 109 THR A CA 1
ATOM 821 C C . THR A 1 109 ? -1.739 8.970 0.953 1.00 96.38 109 THR A C 1
ATOM 823 O O . THR A 1 109 ? -0.962 9.502 0.163 1.00 96.38 109 THR A O 1
ATOM 826 N N . MET A 1 110 ? -1.568 7.716 1.384 1.00 97.31 110 MET A N 1
ATOM 827 C CA . MET A 1 110 ? -0.471 6.865 0.919 1.00 97.31 110 MET A CA 1
ATOM 828 C C . MET A 1 110 ? -0.577 6.571 -0.574 1.00 97.31 110 MET A C 1
ATOM 830 O O . MET A 1 110 ? 0.412 6.698 -1.288 1.00 97.31 110 MET A O 1
ATOM 834 N N . GLY A 1 111 ? -1.769 6.212 -1.053 1.00 97.38 111 GLY A N 1
ATOM 835 C CA . GLY A 1 111 ? -1.995 5.892 -2.456 1.00 97.38 111 GLY A CA 1
ATOM 836 C C . GLY A 1 111 ? -1.650 7.053 -3.384 1.00 97.38 111 GLY A C 1
ATOM 837 O O . GLY A 1 111 ? -0.949 6.855 -4.371 1.00 97.38 111 GLY A O 1
ATOM 838 N N . LEU A 1 112 ? -2.067 8.272 -3.036 1.00 97.00 112 LEU A N 1
ATOM 839 C CA . LEU A 1 112 ? -1.734 9.479 -3.794 1.00 97.00 112 LEU A CA 1
ATOM 840 C C . LEU A 1 112 ? -0.231 9.776 -3.780 1.00 97.00 112 LEU A C 1
ATOM 842 O O . LEU A 1 112 ? 0.325 10.061 -4.834 1.00 97.00 112 LEU A O 1
ATOM 846 N N . ALA A 1 113 ? 0.432 9.644 -2.627 1.00 96.56 113 ALA A N 1
ATOM 847 C CA . ALA A 1 113 ? 1.878 9.850 -2.519 1.00 96.56 113 ALA A CA 1
ATOM 848 C C . ALA A 1 113 ? 2.682 8.825 -3.343 1.00 96.56 113 ALA A C 1
ATOM 850 O O . ALA A 1 113 ? 3.684 9.174 -3.964 1.00 96.56 113 ALA A O 1
ATOM 851 N N . ILE A 1 114 ? 2.236 7.564 -3.380 1.00 97.00 114 ILE A N 1
ATOM 852 C CA . ILE A 1 114 ? 2.848 6.523 -4.218 1.00 97.00 114 ILE A CA 1
ATOM 853 C C . ILE A 1 114 ? 2.657 6.863 -5.701 1.00 97.00 114 ILE A C 1
ATOM 855 O O . ILE A 1 114 ? 3.625 6.827 -6.455 1.00 97.00 114 ILE A O 1
ATOM 859 N N . VAL A 1 115 ? 1.443 7.238 -6.122 1.00 96.81 115 VAL A N 1
ATOM 860 C CA . VAL A 1 115 ? 1.162 7.637 -7.514 1.00 96.81 115 VAL A CA 1
ATOM 861 C C . VAL A 1 115 ? 1.999 8.849 -7.929 1.00 96.81 115 VAL A C 1
ATOM 863 O O . VAL A 1 115 ? 2.598 8.824 -9.000 1.00 96.81 115 VAL A O 1
ATOM 866 N N . GLU A 1 116 ? 2.082 9.876 -7.081 1.00 95.19 116 GLU A N 1
ATOM 867 C CA . GLU A 1 116 ? 2.913 11.064 -7.310 1.00 95.19 116 GLU A CA 1
ATOM 868 C C . GLU A 1 116 ? 4.389 10.687 -7.478 1.00 95.19 116 GLU A C 1
ATOM 870 O O . GLU A 1 116 ? 5.041 11.129 -8.423 1.00 95.19 116 GLU A O 1
ATOM 875 N N . CYS A 1 117 ? 4.913 9.826 -6.600 1.00 94.44 117 CYS A N 1
ATOM 876 C CA . CYS A 1 117 ? 6.288 9.349 -6.700 1.00 94.44 117 CYS A CA 1
ATOM 877 C C . CYS A 1 117 ? 6.532 8.610 -8.016 1.00 94.44 117 CYS A C 1
ATOM 879 O O . CYS A 1 117 ? 7.498 8.923 -8.706 1.00 94.44 117 CYS A O 1
ATOM 881 N N . LEU A 1 118 ? 5.669 7.649 -8.363 1.00 93.12 118 LEU A N 1
ATOM 882 C CA . LEU A 1 118 ? 5.782 6.861 -9.592 1.00 93.12 118 LEU A CA 1
ATOM 883 C C . LEU A 1 118 ? 5.733 7.754 -10.835 1.00 93.12 118 LEU A C 1
ATOM 885 O O . LEU A 1 118 ? 6.487 7.532 -11.776 1.00 93.12 118 LEU A O 1
ATOM 889 N N . TYR A 1 119 ? 4.879 8.776 -10.828 1.00 92.31 119 TYR A N 1
ATOM 890 C CA . TYR A 1 119 ? 4.765 9.745 -11.915 1.00 92.31 119 TYR A CA 1
ATOM 891 C C . TYR A 1 119 ? 6.000 10.636 -12.058 1.00 92.31 119 TYR A C 1
ATOM 893 O O . TYR A 1 119 ? 6.397 10.985 -13.167 1.00 92.31 119 TYR A O 1
ATOM 901 N N . ALA A 1 120 ? 6.616 10.999 -10.933 1.00 89.75 120 ALA A N 1
ATOM 902 C CA . ALA A 1 120 ? 7.823 11.814 -10.896 1.00 89.75 120 ALA A CA 1
ATOM 903 C C . ALA A 1 120 ? 9.109 11.026 -11.197 1.00 89.75 120 ALA A C 1
ATOM 905 O O . ALA A 1 120 ? 10.185 11.632 -11.250 1.00 89.75 120 ALA A O 1
ATOM 906 N N . LEU A 1 121 ? 9.032 9.699 -11.370 1.00 84.62 121 LEU A N 1
ATOM 907 C CA . LEU A 1 121 ? 10.191 8.908 -11.764 1.00 84.62 121 LEU A CA 1
ATOM 908 C C . LEU A 1 121 ? 10.695 9.374 -13.136 1.00 84.62 121 LEU A C 1
ATOM 910 O O . LEU A 1 121 ? 9.896 9.649 -14.036 1.00 84.62 121 LEU A O 1
ATOM 914 N N . PRO A 1 122 ? 12.021 9.488 -13.313 1.00 74.00 122 PRO A N 1
ATOM 915 C CA . PRO A 1 122 ? 12.572 9.889 -14.591 1.00 74.00 122 PRO A CA 1
ATOM 916 C C . PRO A 1 122 ? 12.210 8.852 -15.654 1.00 74.00 122 PRO A C 1
ATOM 918 O O . PRO A 1 122 ? 12.321 7.647 -15.423 1.00 74.00 122 PRO A O 1
ATOM 921 N N . ILE A 1 123 ? 11.822 9.330 -16.839 1.00 66.12 123 ILE A N 1
ATOM 922 C CA . ILE A 1 123 ? 11.750 8.465 -18.016 1.00 66.12 123 ILE A CA 1
ATOM 923 C C . ILE A 1 123 ? 13.168 7.939 -18.251 1.00 66.12 123 ILE A C 1
ATOM 925 O O . ILE A 1 123 ? 14.102 8.750 -18.275 1.00 66.12 123 ILE A O 1
ATOM 929 N N . PRO A 1 124 ? 13.352 6.622 -18.416 1.00 58.91 124 PRO A N 1
ATOM 930 C CA . PRO A 1 124 ? 14.672 6.067 -18.626 1.00 58.91 124 PRO A CA 1
ATOM 931 C C . PRO A 1 124 ? 15.367 6.737 -19.813 1.00 58.91 124 PRO A C 1
ATOM 933 O O . PRO A 1 124 ? 14.866 6.730 -20.936 1.00 58.91 124 PRO A O 1
ATOM 936 N N . THR A 1 125 ? 16.536 7.325 -19.572 1.00 56.59 125 THR A N 1
ATOM 937 C CA . THR A 1 125 ? 17.447 7.747 -20.640 1.00 56.59 125 THR A CA 1
ATOM 938 C C . THR A 1 125 ? 18.764 7.002 -20.460 1.00 56.59 125 THR A C 1
ATOM 940 O O . THR A 1 125 ? 19.151 6.699 -19.333 1.00 56.59 125 THR A O 1
ATOM 943 N N . GLU A 1 126 ? 19.460 6.678 -21.553 1.00 52.62 126 GLU A N 1
ATOM 944 C CA . GLU A 1 126 ? 20.676 5.836 -21.552 1.00 52.62 126 GLU A CA 1
ATOM 945 C C . GLU A 1 126 ? 21.847 6.371 -20.686 1.00 52.62 126 GLU A C 1
ATOM 947 O O . GLU A 1 126 ? 22.890 5.726 -20.602 1.00 52.62 126 GLU A O 1
ATOM 952 N N . LEU A 1 127 ? 21.717 7.551 -20.068 1.00 47.88 127 LEU A N 1
ATOM 953 C CA . LEU A 1 127 ? 22.816 8.331 -19.491 1.00 47.88 127 LEU A CA 1
ATOM 954 C C . LEU A 1 127 ? 22.767 8.541 -17.973 1.00 47.88 127 LEU A C 1
ATOM 956 O O . LEU A 1 127 ? 23.732 9.085 -17.436 1.00 47.88 127 LEU A O 1
ATOM 960 N N . ASP A 1 128 ? 21.714 8.102 -17.283 1.00 51.66 128 ASP A N 1
ATOM 961 C CA . ASP A 1 128 ? 21.625 8.264 -15.831 1.00 51.66 128 ASP A CA 1
ATOM 962 C C . ASP A 1 128 ? 22.051 6.997 -15.081 1.00 51.66 128 ASP A C 1
ATOM 964 O O . ASP A 1 128 ? 21.791 5.866 -15.489 1.00 51.66 128 ASP A O 1
ATOM 968 N N . ASN A 1 129 ? 22.701 7.201 -13.933 1.00 48.56 129 ASN A N 1
ATOM 969 C CA . ASN A 1 129 ? 23.204 6.144 -13.047 1.00 48.56 129 ASN A CA 1
ATOM 970 C C . ASN A 1 129 ? 22.092 5.247 -12.467 1.00 48.56 129 ASN A C 1
ATOM 972 O O . ASN A 1 129 ? 22.379 4.297 -11.742 1.00 48.56 129 ASN A O 1
ATOM 976 N N . THR A 1 130 ? 20.831 5.527 -12.788 1.00 60.22 130 THR A N 1
ATOM 977 C CA . THR A 1 130 ? 19.657 4.713 -12.481 1.00 60.22 130 THR A CA 1
ATOM 978 C C . THR A 1 130 ? 19.505 3.600 -13.515 1.00 60.22 130 THR A C 1
ATOM 980 O O . THR A 1 130 ? 18.516 3.500 -14.237 1.00 60.22 130 THR A O 1
ATOM 983 N N . VAL A 1 131 ? 20.531 2.755 -13.598 1.00 61.22 131 VAL A N 1
ATOM 984 C CA . VAL A 1 131 ? 20.658 1.727 -14.634 1.00 61.22 131 VAL A CA 1
ATOM 985 C C . VAL A 1 131 ? 19.450 0.784 -14.656 1.00 61.22 131 VAL A C 1
ATOM 987 O O . VAL A 1 131 ? 19.064 0.348 -15.725 1.00 61.22 131 VAL A O 1
ATOM 990 N N . LEU A 1 132 ? 18.781 0.517 -13.529 1.00 70.00 132 LEU A N 1
ATOM 991 C CA . LEU A 1 132 ? 17.569 -0.313 -13.536 1.00 70.00 132 LEU A CA 1
ATOM 992 C C . LEU A 1 132 ? 16.423 0.265 -14.370 1.00 70.00 132 LEU A C 1
ATOM 994 O O . LEU A 1 132 ? 15.725 -0.495 -15.033 1.00 70.00 132 LEU A O 1
ATOM 998 N N . PHE A 1 133 ? 16.250 1.587 -14.387 1.00 70.38 133 PHE A N 1
ATOM 999 C CA . PHE A 1 133 ? 15.192 2.195 -15.188 1.00 70.38 133 PHE A CA 1
ATOM 1000 C C . PHE A 1 133 ? 15.452 2.033 -16.679 1.00 70.38 133 PHE A C 1
ATOM 1002 O O . PHE A 1 133 ? 14.507 1.838 -17.429 1.00 70.38 133 PHE A O 1
ATOM 1009 N N . SER A 1 134 ? 16.710 2.034 -17.135 1.00 71.56 134 SER A N 1
ATOM 1010 C CA . SER A 1 134 ? 16.999 1.803 -18.559 1.00 71.56 134 SER A CA 1
ATOM 1011 C C . SER A 1 134 ? 16.675 0.383 -19.033 1.00 71.56 134 SER A C 1
ATOM 1013 O O . SER A 1 134 ? 16.619 0.153 -20.242 1.00 71.56 134 SER A O 1
ATOM 1015 N N . TYR A 1 135 ? 16.413 -0.544 -18.106 1.00 75.56 135 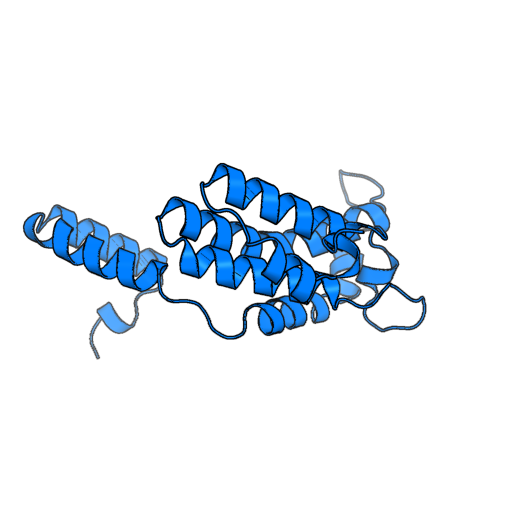TYR A N 1
ATOM 1016 C CA . TYR A 1 135 ? 15.960 -1.903 -18.392 1.00 75.56 135 TYR A CA 1
ATOM 1017 C C . TYR A 1 135 ? 14.479 -2.148 -18.067 1.00 75.56 135 TYR A C 1
ATOM 1019 O O . TYR A 1 135 ? 13.993 -3.228 -18.388 1.00 75.56 135 TYR A O 1
ATOM 1027 N N . CYS A 1 136 ? 13.756 -1.203 -17.456 1.00 80.00 136 CYS A N 1
ATOM 1028 C CA . CYS A 1 136 ? 12.348 -1.411 -17.115 1.00 80.00 136 CYS A CA 1
ATOM 1029 C C . CYS A 1 136 ? 11.413 -1.082 -18.286 1.00 80.00 136 CYS A C 1
ATOM 1031 O O . CYS A 1 136 ? 11.753 -0.297 -19.178 1.00 80.00 136 CYS A O 1
ATOM 1033 N N . ALA A 1 137 ? 10.205 -1.646 -18.269 1.00 83.00 137 ALA A N 1
ATOM 1034 C CA . ALA A 1 137 ? 9.178 -1.300 -19.247 1.00 83.00 137 ALA A CA 1
ATOM 1035 C C . ALA A 1 137 ? 8.793 0.193 -19.163 1.00 83.00 137 ALA A C 1
ATOM 1037 O O . ALA A 1 137 ? 8.650 0.752 -18.073 1.00 83.00 137 ALA A O 1
ATOM 1038 N N . GLU A 1 138 ? 8.571 0.840 -20.316 1.00 81.19 138 GLU A N 1
ATOM 1039 C CA . GLU A 1 138 ? 8.210 2.270 -20.391 1.00 81.19 138 GLU A CA 1
ATOM 1040 C C . GLU A 1 138 ? 6.923 2.604 -19.617 1.00 81.19 138 GLU A C 1
ATOM 1042 O O . GLU A 1 138 ? 6.763 3.714 -19.110 1.00 81.19 138 GLU A O 1
ATOM 1047 N N . ASP A 1 139 ? 5.998 1.650 -19.512 1.00 87.12 139 ASP A N 1
ATOM 1048 C CA . ASP A 1 139 ? 4.714 1.812 -18.840 1.00 87.12 139 ASP A CA 1
ATOM 1049 C C . ASP A 1 139 ? 4.679 1.236 -17.416 1.00 87.12 139 ASP A C 1
ATOM 1051 O O . ASP A 1 139 ? 3.630 1.323 -16.771 1.00 87.12 139 ASP A O 1
ATOM 1055 N N . PHE A 1 140 ? 5.804 0.731 -16.887 1.00 89.06 140 PHE A N 1
ATOM 1056 C CA . PHE A 1 140 ? 5.904 0.131 -15.549 1.00 89.06 140 PHE A CA 1
ATOM 1057 C C . PHE A 1 140 ? 5.229 0.997 -14.474 1.00 89.06 140 PHE A C 1
ATOM 1059 O O . PHE A 1 140 ? 4.315 0.555 -13.771 1.00 89.06 140 PHE A O 1
ATOM 1066 N N . ALA A 1 141 ? 5.629 2.269 -14.380 1.00 90.75 141 ALA A N 1
ATOM 1067 C CA . ALA A 1 141 ? 5.156 3.174 -13.337 1.00 90.75 141 ALA A CA 1
ATOM 1068 C C . ALA A 1 141 ? 3.645 3.460 -13.455 1.00 90.75 141 ALA A C 1
ATOM 1070 O O . ALA A 1 141 ? 2.923 3.459 -12.454 1.00 90.75 141 ALA A O 1
ATOM 1071 N N . CYS A 1 142 ? 3.146 3.619 -14.686 1.00 92.06 142 CYS A N 1
ATOM 1072 C CA . CYS A 1 142 ? 1.725 3.826 -14.961 1.00 92.06 142 CYS A CA 1
ATOM 1073 C C . CYS A 1 142 ? 0.901 2.573 -14.619 1.00 92.06 142 CYS A C 1
ATOM 1075 O O . CYS A 1 142 ? -0.116 2.667 -13.926 1.00 92.06 142 CYS A O 1
ATOM 1077 N N . GLN A 1 143 ? 1.364 1.385 -15.022 1.00 93.25 143 GLN A N 1
ATOM 1078 C CA . GLN A 1 143 ? 0.707 0.119 -14.691 1.00 93.25 143 GLN A CA 1
ATOM 1079 C C . GLN A 1 143 ? 0.632 -0.107 -13.174 1.00 93.25 143 GLN A C 1
ATOM 1081 O O . GLN A 1 143 ? -0.394 -0.571 -12.666 1.00 93.25 143 GLN A O 1
ATOM 1086 N N . ARG A 1 144 ? 1.684 0.239 -12.421 1.00 95.38 144 ARG A N 1
ATOM 1087 C CA . ARG A 1 144 ? 1.689 0.122 -10.953 1.00 95.38 144 ARG A CA 1
ATOM 1088 C C . ARG A 1 144 ? 0.750 1.119 -10.281 1.00 95.38 144 ARG A C 1
ATOM 1090 O O . ARG A 1 144 ? -0.013 0.722 -9.400 1.00 95.38 144 ARG A O 1
ATOM 1097 N N . ALA A 1 145 ? 0.684 2.359 -10.763 1.00 95.94 145 ALA A N 1
ATOM 1098 C CA . ALA A 1 145 ? -0.303 3.335 -10.298 1.00 95.94 145 ALA A CA 1
ATOM 1099 C C . ALA A 1 145 ? -1.757 2.864 -10.526 1.00 95.94 145 ALA A C 1
ATOM 1101 O O . ALA A 1 145 ? -2.615 2.994 -9.644 1.00 95.94 145 ALA A O 1
ATOM 1102 N N . GLN A 1 146 ? -2.042 2.265 -11.688 1.00 95.31 146 GLN A N 1
ATOM 1103 C CA . GLN A 1 146 ? -3.354 1.681 -11.992 1.00 95.31 146 GLN A CA 1
ATOM 1104 C C . GLN A 1 146 ? -3.658 0.478 -11.091 1.00 95.31 146 GLN A C 1
ATOM 1106 O O . GLN A 1 146 ? -4.722 0.425 -10.472 1.00 95.31 146 GLN A O 1
ATOM 1111 N N . THR A 1 147 ? -2.698 -0.437 -10.940 1.00 97.62 147 THR A N 1
ATOM 1112 C CA . THR A 1 147 ? -2.818 -1.626 -10.081 1.00 97.62 147 THR A CA 1
ATOM 1113 C C . THR A 1 147 ? -3.120 -1.245 -8.632 1.00 97.62 147 THR A C 1
ATOM 1115 O O . THR A 1 147 ? -4.022 -1.815 -8.014 1.00 97.62 147 THR A O 1
ATOM 1118 N N . LEU A 1 148 ? -2.421 -0.247 -8.088 1.00 98.12 148 LEU A N 1
ATOM 1119 C CA . LEU A 1 148 ? -2.685 0.283 -6.752 1.00 98.12 148 LEU A CA 1
ATOM 1120 C C . LEU A 1 148 ? -4.113 0.826 -6.630 1.00 98.12 148 LEU A C 1
ATOM 1122 O O . LEU A 1 148 ? -4.822 0.493 -5.679 1.00 98.12 148 LEU A O 1
ATOM 1126 N N . THR A 1 149 ? -4.553 1.619 -7.609 1.00 97.69 149 THR A N 1
ATOM 1127 C CA . THR A 1 149 ? -5.908 2.189 -7.635 1.00 97.69 149 THR A CA 1
ATOM 1128 C C . THR A 1 149 ? -6.975 1.090 -7.638 1.00 97.69 149 THR A C 1
ATOM 1130 O O . THR A 1 149 ? -7.950 1.164 -6.888 1.00 97.69 149 THR A O 1
ATOM 1133 N N . GLU A 1 150 ? -6.780 0.033 -8.428 1.00 97.94 150 GLU A N 1
ATOM 1134 C CA . GLU A 1 150 ? -7.679 -1.123 -8.457 1.00 97.94 150 GLU A CA 1
ATOM 1135 C C . GLU A 1 150 ? -7.694 -1.893 -7.134 1.00 97.94 150 GLU A C 1
ATOM 1137 O O . GLU A 1 150 ? -8.763 -2.288 -6.661 1.00 97.94 150 GLU A O 1
ATOM 1142 N N . ARG A 1 151 ? -6.524 -2.125 -6.527 1.00 98.44 151 ARG A N 1
ATOM 1143 C CA . ARG A 1 151 ? -6.403 -2.854 -5.256 1.00 98.44 151 ARG A CA 1
ATOM 1144 C C . ARG A 1 151 ? -7.052 -2.097 -4.106 1.00 98.44 151 ARG A C 1
ATOM 1146 O O . ARG A 1 151 ? -7.821 -2.696 -3.359 1.00 98.44 151 ARG A O 1
ATOM 1153 N N . LEU A 1 152 ? -6.818 -0.790 -4.007 1.00 98.38 152 LEU A N 1
ATOM 1154 C CA . LEU A 1 152 ? -7.503 0.060 -3.033 1.00 98.38 152 LEU A CA 1
ATOM 1155 C C . LEU A 1 152 ? -9.018 0.042 -3.264 1.00 98.38 152 LEU A C 1
ATOM 1157 O O . LEU A 1 152 ? -9.779 -0.143 -2.314 1.00 98.38 152 LEU A O 1
ATOM 1161 N N . GLY A 1 153 ? -9.460 0.116 -4.525 1.00 97.75 153 GLY A N 1
ATOM 1162 C CA . GLY A 1 153 ? -10.875 0.008 -4.877 1.00 97.75 153 GLY A CA 1
ATOM 1163 C C . GLY A 1 153 ? -11.505 -1.311 -4.416 1.00 97.75 153 GLY A C 1
ATOM 1164 O O . GLY A 1 153 ? -12.596 -1.304 -3.845 1.00 97.75 153 GLY A O 1
ATOM 1165 N N . LYS A 1 154 ? -10.804 -2.441 -4.592 1.00 98.00 154 LYS A N 1
ATOM 1166 C CA . LYS A 1 154 ? -11.225 -3.762 -4.081 1.00 98.00 154 LYS A CA 1
ATOM 1167 C C . LYS A 1 154 ? -11.275 -3.809 -2.550 1.00 98.00 154 LYS A C 1
ATOM 1169 O O . LYS A 1 154 ? -12.162 -4.462 -2.009 1.00 98.00 154 LYS A O 1
ATOM 1174 N N . ALA A 1 155 ? -10.389 -3.083 -1.870 1.00 97.50 155 ALA A N 1
ATOM 1175 C CA . ALA A 1 155 ? -10.403 -2.901 -0.416 1.00 97.50 155 ALA A CA 1
ATOM 1176 C C . ALA A 1 155 ? -11.455 -1.877 0.072 1.00 97.50 155 ALA A C 1
ATOM 1178 O O . ALA A 1 155 ? -11.527 -1.581 1.262 1.00 97.50 155 ALA A O 1
ATOM 1179 N N . GLY A 1 156 ? -12.292 -1.335 -0.823 1.00 97.19 156 GLY A N 1
ATOM 1180 C CA . GLY A 1 156 ? -13.368 -0.400 -0.482 1.00 97.19 156 GLY A CA 1
ATOM 1181 C C . GLY A 1 156 ? -12.941 1.067 -0.394 1.00 97.19 156 GLY A C 1
ATOM 1182 O O . GLY A 1 156 ? -13.726 1.899 0.060 1.00 97.19 156 GLY A O 1
ATOM 1183 N N . VAL A 1 157 ? -11.729 1.404 -0.841 1.00 97.62 157 VAL A N 1
ATOM 1184 C CA . VAL A 1 157 ? -11.174 2.762 -0.818 1.00 97.62 157 VAL A CA 1
ATOM 1185 C C . VAL A 1 157 ? -10.928 3.246 -2.244 1.00 97.62 157 VAL A C 1
ATOM 1187 O O . VAL A 1 157 ? -10.095 2.713 -2.966 1.00 97.62 157 VAL A O 1
ATOM 1190 N N . ALA A 1 158 ? -11.634 4.292 -2.666 1.00 96.94 158 ALA A N 1
ATOM 1191 C CA . ALA A 1 158 ? -11.403 4.912 -3.967 1.00 96.94 158 ALA A CA 1
ATOM 1192 C C . ALA A 1 158 ? -10.488 6.132 -3.825 1.00 96.94 158 ALA A C 1
ATOM 1194 O O . ALA A 1 158 ? -10.781 7.035 -3.040 1.00 96.94 158 ALA A O 1
ATOM 1195 N N . LEU A 1 159 ? -9.419 6.188 -4.623 1.00 95.94 159 LEU A N 1
ATOM 1196 C CA . LEU A 1 159 ? -8.601 7.393 -4.733 1.00 95.94 159 LEU A CA 1
ATOM 1197 C C . LEU A 1 159 ? -9.405 8.510 -5.432 1.00 95.94 159 LEU A C 1
ATOM 1199 O O . LEU A 1 159 ? -9.984 8.265 -6.500 1.00 95.94 159 LEU A O 1
ATOM 1203 N N . PRO A 1 160 ? -9.481 9.730 -4.865 1.00 95.38 160 PRO A N 1
ATOM 1204 C CA . PRO A 1 160 ? -10.252 10.816 -5.461 1.00 95.38 160 PRO A CA 1
ATOM 1205 C C . PRO A 1 160 ? -9.705 11.208 -6.838 1.00 95.38 160 PRO A C 1
ATOM 1207 O O . PRO A 1 160 ? -8.544 11.585 -6.972 1.00 95.38 160 PRO A O 1
ATOM 1210 N N . LYS A 1 161 ? -10.554 11.181 -7.875 1.00 91.69 161 LYS A N 1
ATOM 1211 C CA . LYS A 1 161 ? -10.142 11.486 -9.262 1.00 91.69 161 LYS A CA 1
ATOM 1212 C C . LYS A 1 161 ? -9.481 12.857 -9.418 1.00 91.69 161 LYS A C 1
ATOM 1214 O O . LYS A 1 161 ? -8.535 12.990 -10.180 1.00 91.69 161 LYS A O 1
ATOM 1219 N N . SER A 1 162 ? -9.979 13.870 -8.708 1.00 91.19 162 SER A N 1
ATOM 1220 C CA . SER A 1 162 ? -9.409 15.221 -8.736 1.00 91.19 162 SER A CA 1
ATOM 1221 C C . SER A 1 162 ? -8.000 15.275 -8.150 1.00 91.19 162 SER A C 1
ATOM 1223 O O . SER A 1 162 ? -7.177 16.046 -8.628 1.00 91.19 162 SER A O 1
ATOM 1225 N N . GLU A 1 163 ? -7.724 14.463 -7.130 1.00 92.25 163 GLU A N 1
ATOM 1226 C CA . GLU A 1 163 ? -6.406 14.392 -6.496 1.00 92.25 163 GLU A CA 1
ATOM 1227 C C . GLU A 1 163 ? -5.447 13.543 -7.332 1.00 92.25 163 GLU A C 1
ATOM 1229 O O . GLU A 1 163 ? -4.310 13.950 -7.540 1.00 92.25 163 GLU A O 1
ATOM 1234 N N . LEU A 1 164 ? -5.928 12.443 -7.923 1.00 91.62 164 LEU A N 1
ATOM 1235 C CA . LEU A 1 164 ? -5.172 11.665 -8.910 1.00 91.62 164 LEU A CA 1
ATOM 1236 C C . LEU A 1 164 ? -4.749 12.509 -10.116 1.00 91.62 164 LEU A C 1
ATOM 1238 O O . LEU A 1 164 ? -3.602 12.431 -10.538 1.00 91.62 164 LEU A O 1
ATOM 1242 N N . ALA A 1 165 ? -5.648 13.341 -10.646 1.00 90.12 165 ALA A N 1
ATOM 1243 C CA . ALA A 1 165 ? -5.324 14.252 -11.741 1.00 90.12 165 ALA A CA 1
ATOM 1244 C C . ALA A 1 165 ? -4.295 15.324 -11.337 1.00 90.12 165 ALA A C 1
ATOM 1246 O O . ALA A 1 165 ? -3.583 15.833 -12.195 1.00 90.12 165 ALA A O 1
ATOM 1247 N N . GLY A 1 166 ? -4.210 15.674 -10.049 1.00 89.56 166 GLY A N 1
ATOM 1248 C CA . GLY A 1 166 ? -3.151 16.535 -9.522 1.00 89.56 166 GLY A CA 1
ATOM 1249 C C . GLY A 1 166 ? -1.815 15.805 -9.357 1.00 89.56 166 GLY A C 1
ATOM 1250 O O . GLY A 1 166 ? -0.779 16.373 -9.686 1.00 89.56 166 GLY A O 1
ATOM 1251 N N . ALA A 1 167 ? -1.847 14.557 -8.880 1.00 89.19 167 ALA A N 1
ATOM 1252 C CA . ALA A 1 167 ? -0.664 13.734 -8.620 1.00 89.19 167 ALA A CA 1
ATOM 1253 C C . ALA A 1 167 ? 0.001 13.208 -9.904 1.00 89.19 167 ALA A C 1
ATOM 1255 O O . ALA A 1 167 ? 1.224 13.178 -9.997 1.00 89.19 167 ALA A O 1
ATOM 1256 N N . ALA A 1 168 ? -0.800 12.803 -10.892 1.00 91.50 168 ALA A N 1
ATOM 1257 C CA . ALA A 1 168 ? -0.339 12.269 -12.171 1.00 91.50 168 A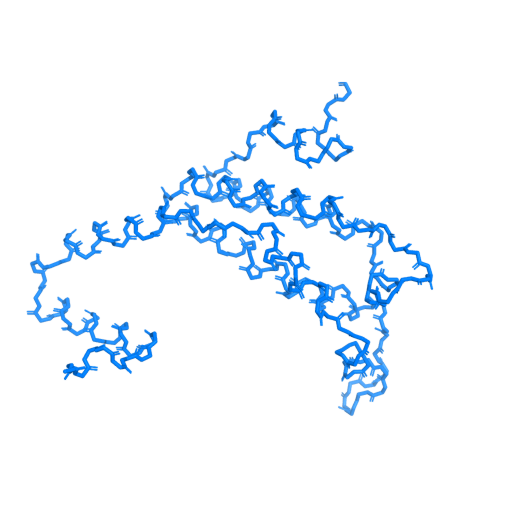LA A CA 1
ATOM 1258 C C . ALA A 1 168 ? -1.262 12.733 -13.321 1.00 91.50 168 ALA A C 1
ATOM 1260 O O . ALA A 1 168 ? -2.133 11.977 -13.779 1.00 91.50 168 ALA A O 1
ATOM 1261 N N . PRO A 1 169 ? -1.098 13.988 -13.785 1.00 88.44 169 PRO A N 1
ATOM 1262 C CA . PRO A 1 169 ? -1.975 14.613 -14.774 1.00 88.44 169 PRO A CA 1
ATOM 1263 C C . PRO A 1 169 ? -2.088 13.846 -16.092 1.00 88.44 169 PRO A C 1
ATOM 1265 O O . PRO A 1 169 ? -3.193 13.695 -16.601 1.00 88.44 169 PRO A O 1
ATOM 1268 N N . ASP A 1 170 ? -0.988 13.315 -16.629 1.00 89.88 170 ASP A N 1
ATOM 1269 C CA . ASP A 1 170 ? -1.019 12.648 -17.939 1.00 89.88 170 ASP A CA 1
ATOM 1270 C C . ASP A 1 170 ? -1.616 11.230 -17.875 1.00 89.88 170 ASP A C 1
ATOM 1272 O O . ASP A 1 170 ? -2.017 10.675 -18.897 1.00 89.88 170 ASP A O 1
ATOM 1276 N N . TRP A 1 171 ? -1.700 10.634 -16.680 1.00 90.69 171 TRP A N 1
ATOM 1277 C CA . TRP A 1 171 ? -2.242 9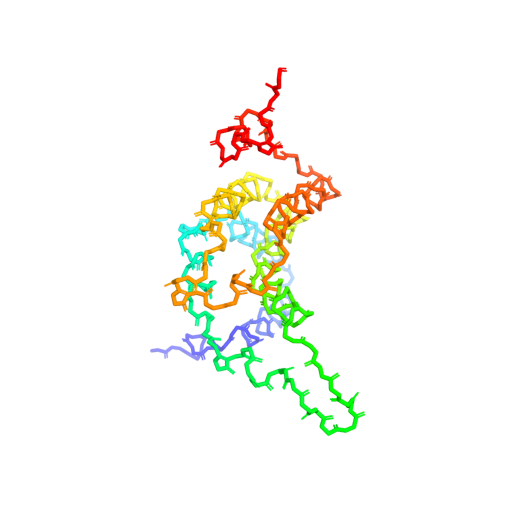.283 -16.484 1.00 90.69 171 TRP A CA 1
ATOM 1278 C C . TRP A 1 171 ? -3.722 9.289 -16.104 1.00 90.69 171 TRP A C 1
ATOM 1280 O O . TRP A 1 171 ? -4.469 8.397 -16.508 1.00 90.69 171 TRP A O 1
ATOM 1290 N N . PHE A 1 172 ? -4.152 10.284 -15.321 1.00 85.12 172 PHE A N 1
ATOM 1291 C CA . PHE A 1 172 ? -5.508 10.347 -14.762 1.00 85.12 172 PHE A CA 1
ATOM 1292 C C . PHE A 1 172 ? -6.247 11.656 -15.056 1.00 85.12 172 PHE A C 1
ATOM 1294 O O . PHE A 1 172 ? -7.400 11.817 -14.644 1.00 85.12 172 PHE A O 1
ATOM 1301 N N . GLY A 1 173 ? -5.622 12.591 -15.771 1.00 71.31 173 GLY A N 1
ATOM 1302 C CA . GLY A 1 173 ? -6.280 13.785 -16.278 1.00 71.31 173 GLY A CA 1
ATOM 1303 C C . GLY A 1 173 ? -7.333 13.412 -17.315 1.00 71.31 173 GLY A C 1
ATOM 1304 O O . GLY A 1 173 ? -7.052 12.798 -18.340 1.00 71.31 173 GLY A O 1
ATOM 1305 N N . SER A 1 174 ? -8.581 13.779 -17.049 1.00 56.34 174 SER A N 1
ATOM 1306 C CA . SER A 1 174 ? -9.643 13.723 -18.049 1.00 56.34 174 SER A CA 1
ATOM 1307 C C . SER A 1 174 ? -9.378 14.750 -19.154 1.00 56.34 174 SER A C 1
ATOM 1309 O O . SER A 1 174 ? -9.242 15.936 -18.852 1.00 56.34 174 SER A O 1
ATOM 1311 N N . THR A 1 175 ? -9.359 14.296 -20.413 1.00 47.19 175 THR A N 1
ATOM 1312 C CA . THR A 1 175 ? -9.730 15.123 -21.579 1.00 47.19 175 THR A CA 1
ATOM 1313 C C . THR A 1 175 ? -11.072 15.806 -21.367 1.00 47.19 175 THR A C 1
ATOM 1315 O O . THR A 1 175 ? -11.978 15.116 -20.838 1.00 47.19 175 THR A O 1
#

Organism: NCBI:txid1144553

Foldseek 3Di:
DDPQVVDDPVRVVVVVVVCCVVCVVCVVVVLVVVLVVLLDADPCLLVVLLVLLQPDAVVVLVVVAQQDVPPGGHDSLVVLLVVNCVSLVVLLVSLLVSLLSVNQVNSLVSLLSLLLSLQPDDQDDPPDRSVSNVSYDSCSSLVSNVVSQVSSVVSVHHHDLVSSCVSHVVNRPDD